Protein AF-A0A316UUE0-F1 (afdb_monomer)

pLDDT: mean 71.51, std 13.4, range [45.72, 93.31]

Mean predicted aligned error: 12.52 Å

Solvent-accessible surface area (backbone atoms only — not comparable to full-atom values): 6091 Å² total; per-residue (Å²): 124,62,70,66,60,53,54,53,49,50,52,51,52,52,52,53,53,53,50,51,53,51,51,48,58,62,48,47,61,58,38,48,75,75,52,42,78,61,52,59,54,54,56,53,51,52,51,50,50,49,53,49,47,48,63,37,55,50,65,89,68,80,92,60,54,76,69,57,46,59,56,47,60,73,72,51,64,85,59,38,78,85,68,77,78,75,76,62,68,69,61,55,56,54,46,61,75,63,62,82,121

Sequence (101 aa):
FNTDLRAKGTALTSMAAWIANFMIGQVTSIALENIGWRYYIVFAVCGFTNALFFFLVLPETAGRTLEESDAYFRETPWIVVGHTKKLKSTEREEQLARGIL

Secondary structure (DSSP, 8-state):
--HHHHHHHHHHHHHHHHHHHHHHHHHHHHHHHHHGGGHHHHHHHHHHHHHHHHHHH----TT--TTHHHHHHHHS-S--TT------HHHHHHHHHTT--

Organism: NCBI:txid1569628

Radius of gyration: 20.29 Å; Cα contacts (8 Å, |Δi|>4): 26; chains: 1; bounding box: 45×32×53 Å

Structure (mmCIF, N/CA/C/O backbone):
data_AF-A0A316UUE0-F1
#
_entry.id   AF-A0A316UUE0-F1
#
loop_
_atom_site.group_PDB
_atom_site.id
_atom_site.type_symbol
_atom_site.label_atom_id
_atom_site.label_alt_id
_atom_site.label_comp_id
_atom_site.label_asym_id
_atom_site.label_entity_id
_atom_site.label_seq_id
_atom_site.pdbx_PDB_ins_code
_atom_site.Cartn_x
_atom_site.Cartn_y
_a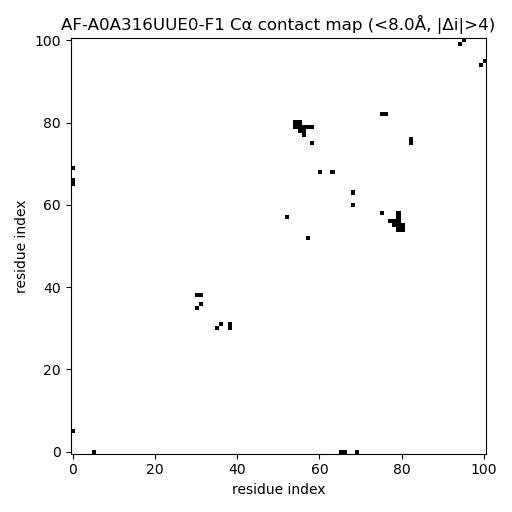tom_site.Cartn_z
_atom_site.occupancy
_atom_site.B_iso_or_equiv
_atom_site.auth_seq_id
_atom_site.auth_comp_id
_atom_site.auth_asym_id
_atom_site.auth_atom_id
_atom_site.pdbx_PDB_model_num
ATOM 1 N N . PHE A 1 1 ? 9.066 7.501 -20.707 1.00 49.25 1 PHE A N 1
ATOM 2 C CA . PHE A 1 1 ? 8.033 8.199 -19.904 1.00 49.25 1 PHE A CA 1
ATOM 3 C C . PHE A 1 1 ? 8.198 9.706 -20.001 1.00 49.25 1 PHE A C 1
ATOM 5 O O . PHE A 1 1 ? 9.288 10.200 -19.745 1.00 49.25 1 PHE A O 1
ATOM 12 N N . ASN A 1 2 ? 7.126 10.423 -20.340 1.00 51.78 2 ASN A N 1
ATOM 13 C CA . ASN A 1 2 ? 7.084 11.885 -20.311 1.00 51.78 2 ASN A CA 1
ATOM 14 C C . ASN A 1 2 ? 7.146 12.362 -18.843 1.00 51.78 2 ASN A C 1
ATOM 16 O O . ASN A 1 2 ? 6.453 11.792 -17.994 1.00 51.78 2 ASN A O 1
ATOM 20 N N . THR A 1 3 ? 7.995 13.341 -18.521 1.00 74.06 3 THR A N 1
ATOM 21 C CA . THR A 1 3 ? 8.273 13.793 -17.139 1.00 74.06 3 THR A CA 1
ATOM 22 C C . THR A 1 3 ? 6.995 14.177 -16.384 1.00 74.06 3 THR A C 1
ATOM 24 O O . THR A 1 3 ? 6.863 13.890 -15.193 1.00 74.06 3 THR A O 1
ATOM 27 N N . ASP A 1 4 ? 6.000 14.692 -17.103 1.00 70.88 4 ASP A N 1
ATOM 28 C CA . ASP A 1 4 ? 4.704 15.101 -16.562 1.00 70.88 4 ASP A CA 1
ATOM 29 C C . ASP A 1 4 ? 3.880 13.939 -15.995 1.00 70.88 4 ASP A C 1
ATOM 31 O O . ASP A 1 4 ? 3.228 14.082 -14.961 1.00 70.88 4 ASP A O 1
ATOM 35 N N . LEU A 1 5 ? 3.919 12.761 -16.631 1.00 76.69 5 LEU A N 1
ATOM 36 C CA . LEU A 1 5 ? 3.194 11.581 -16.143 1.00 76.69 5 LEU A CA 1
ATOM 37 C C . LEU A 1 5 ? 3.813 11.048 -14.851 1.00 76.69 5 LEU A C 1
ATOM 39 O O . LEU A 1 5 ? 3.095 10.621 -13.950 1.00 76.69 5 LEU A O 1
ATOM 43 N N . ARG A 1 6 ? 5.142 11.129 -14.734 1.00 77.12 6 ARG A N 1
ATOM 44 C CA . ARG A 1 6 ? 5.862 10.745 -13.515 1.00 77.12 6 ARG A CA 1
ATOM 45 C C . ARG A 1 6 ? 5.534 11.700 -12.373 1.00 77.12 6 ARG A C 1
ATOM 47 O O . ARG A 1 6 ? 5.223 11.240 -11.282 1.00 77.12 6 ARG A O 1
ATOM 54 N N . ALA A 1 7 ? 5.538 13.010 -12.631 1.00 82.62 7 ALA A N 1
ATOM 55 C CA . ALA A 1 7 ? 5.184 14.012 -11.628 1.00 82.62 7 ALA A CA 1
ATOM 56 C C . ALA A 1 7 ? 3.744 13.828 -11.116 1.00 82.62 7 ALA A C 1
ATOM 58 O O . ALA A 1 7 ? 3.518 13.789 -9.906 1.00 82.62 7 ALA A O 1
ATOM 59 N N . LYS A 1 8 ? 2.780 13.630 -12.027 1.00 83.06 8 LYS A N 1
ATOM 60 C CA . LYS A 1 8 ? 1.375 13.370 -11.670 1.00 83.06 8 LYS A CA 1
ATOM 61 C C . LYS A 1 8 ? 1.197 12.051 -10.912 1.00 83.06 8 LYS A C 1
ATOM 63 O O . LYS A 1 8 ? 0.471 12.019 -9.921 1.00 83.06 8 LYS A O 1
ATOM 68 N N . GLY A 1 9 ? 1.877 10.986 -11.339 1.00 84.31 9 GLY A N 1
ATOM 69 C CA . GLY A 1 9 ? 1.823 9.680 -10.677 1.00 84.31 9 GLY A CA 1
ATOM 70 C C . GLY A 1 9 ? 2.380 9.717 -9.253 1.00 84.31 9 GLY A C 1
ATOM 71 O O . GLY A 1 9 ? 1.742 9.217 -8.323 1.00 84.31 9 GLY A O 1
ATOM 72 N N . THR A 1 10 ? 3.524 10.377 -9.055 1.00 85.94 10 THR A N 1
ATOM 73 C CA . THR A 1 10 ? 4.121 10.542 -7.723 1.00 85.94 10 THR A CA 1
ATOM 74 C C . THR A 1 10 ? 3.227 11.386 -6.820 1.00 85.94 10 THR A C 1
ATOM 76 O O . THR A 1 10 ? 2.980 10.989 -5.685 1.00 85.94 10 THR A O 1
ATOM 79 N N . ALA A 1 11 ? 2.678 12.500 -7.320 1.00 88.19 11 ALA A N 1
ATOM 80 C CA . ALA A 1 11 ? 1.784 13.352 -6.537 1.00 88.19 11 ALA A CA 1
ATOM 81 C C . ALA A 1 11 ? 0.535 12.593 -6.055 1.00 88.19 11 ALA A C 1
ATOM 83 O O . ALA A 1 11 ? 0.202 12.652 -4.871 1.00 88.19 11 ALA A O 1
ATOM 84 N N . LEU A 1 12 ? -0.109 11.821 -6.938 1.00 88.50 12 LEU A N 1
ATOM 85 C CA . LEU A 1 12 ? -1.272 11.006 -6.578 1.00 88.50 12 LEU A CA 1
ATOM 86 C C . LEU A 1 12 ? -0.918 9.933 -5.540 1.00 88.50 12 LEU A C 1
ATOM 88 O O . LEU A 1 12 ? -1.653 9.745 -4.573 1.00 88.50 12 LEU A O 1
ATOM 92 N N . THR A 1 13 ? 0.229 9.273 -5.713 1.00 88.06 13 THR A N 1
ATOM 93 C CA . THR A 1 13 ? 0.728 8.263 -4.768 1.00 88.06 13 THR A CA 1
ATOM 94 C C . THR A 1 13 ? 0.951 8.868 -3.385 1.00 88.06 13 THR A C 1
ATOM 96 O O . THR A 1 13 ? 0.489 8.323 -2.384 1.00 88.06 13 THR A O 1
ATOM 99 N N . SER A 1 14 ? 1.614 10.025 -3.320 1.00 90.31 14 SER A N 1
ATOM 100 C CA . SER A 1 14 ? 1.851 10.726 -2.060 1.00 90.31 14 SER A CA 1
ATOM 101 C C . SER A 1 14 ? 0.542 11.146 -1.394 1.00 90.31 14 SER A C 1
ATOM 103 O O . SER A 1 14 ? 0.374 10.914 -0.200 1.00 90.31 14 SER A O 1
ATOM 105 N N . MET A 1 15 ? -0.409 11.708 -2.145 1.00 93.31 15 MET A N 1
ATOM 106 C CA . MET A 1 15 ? -1.719 12.086 -1.605 1.00 93.31 15 MET A CA 1
ATOM 107 C C . MET A 1 15 ? -2.474 10.878 -1.043 1.00 93.31 15 MET A C 1
ATOM 109 O O . MET A 1 15 ? -2.984 10.944 0.074 1.00 93.31 15 MET A O 1
ATOM 113 N N . ALA A 1 16 ? -2.508 9.764 -1.779 1.00 89.31 16 ALA A N 1
ATOM 114 C CA . ALA A 1 16 ? -3.155 8.535 -1.330 1.00 89.31 16 ALA A CA 1
ATOM 115 C C . ALA A 1 16 ? -2.522 7.994 -0.039 1.00 89.31 16 ALA A C 1
ATOM 117 O O . ALA A 1 16 ? -3.245 7.611 0.880 1.00 89.31 16 ALA A O 1
ATOM 118 N N . ALA A 1 17 ? -1.189 8.032 0.071 1.00 88.75 17 ALA A N 1
ATOM 119 C CA . ALA A 1 17 ? -0.480 7.616 1.280 1.00 88.75 17 ALA A CA 1
ATOM 120 C C . ALA A 1 17 ? -0.846 8.486 2.497 1.00 88.75 17 ALA A C 1
ATOM 122 O O . ALA A 1 17 ? -1.121 7.962 3.577 1.00 88.75 17 ALA A O 1
ATOM 123 N N . TRP A 1 18 ? -0.913 9.810 2.326 1.00 90.88 18 TRP A N 1
ATOM 124 C CA . TRP A 1 18 ? -1.310 10.726 3.400 1.00 90.88 18 TRP A CA 1
ATOM 125 C C . TRP A 1 18 ? -2.771 10.548 3.822 1.00 90.88 18 TRP A C 1
ATOM 127 O O . TRP A 1 18 ? -3.063 10.540 5.017 1.00 90.88 18 TRP A O 1
ATOM 137 N N . ILE A 1 19 ? -3.679 10.349 2.863 1.00 91.88 19 ILE A N 1
ATOM 138 C CA . ILE A 1 19 ? -5.098 10.088 3.142 1.00 91.88 19 ILE A CA 1
ATOM 139 C C . ILE A 1 19 ? -5.265 8.766 3.893 1.00 91.88 19 ILE A C 1
ATOM 141 O O . ILE A 1 19 ? -6.004 8.719 4.875 1.00 91.88 19 ILE A O 1
ATOM 145 N N . ALA A 1 20 ? -4.560 7.710 3.479 1.00 87.38 20 ALA A N 1
ATOM 146 C CA . ALA A 1 20 ? -4.595 6.422 4.163 1.00 87.38 20 ALA A CA 1
ATOM 147 C C . ALA A 1 20 ? -4.117 6.551 5.617 1.00 87.38 20 ALA A C 1
ATOM 149 O O . ALA A 1 20 ? -4.797 6.086 6.529 1.00 87.38 20 ALA A O 1
ATOM 150 N N . ASN A 1 21 ? -3.008 7.261 5.853 1.00 89.06 21 ASN A N 1
ATOM 151 C CA . ASN A 1 21 ? -2.504 7.512 7.204 1.00 89.06 21 ASN A CA 1
ATOM 152 C C . ASN A 1 21 ? -3.495 8.321 8.057 1.00 89.06 21 ASN A C 1
ATOM 154 O O . ASN A 1 21 ? -3.718 7.987 9.220 1.00 89.06 21 ASN A O 1
ATOM 158 N N . PHE A 1 22 ? -4.130 9.350 7.487 1.00 91.25 22 PHE A N 1
ATOM 159 C CA . PHE A 1 22 ? -5.156 10.128 8.185 1.00 91.25 22 PHE A CA 1
ATOM 160 C C . PHE A 1 22 ? -6.376 9.272 8.546 1.00 91.25 22 PHE A C 1
ATOM 162 O O . PHE A 1 22 ? -6.844 9.301 9.685 1.00 91.25 22 PHE A O 1
ATOM 169 N N . MET A 1 23 ? -6.859 8.471 7.595 1.00 88.00 23 MET A N 1
ATOM 170 C CA . MET A 1 23 ? -7.992 7.572 7.795 1.00 88.00 23 MET A CA 1
ATOM 171 C C . MET A 1 23 ? -7.695 6.542 8.886 1.00 88.00 23 MET A C 1
ATOM 173 O O . MET A 1 23 ? -8.517 6.350 9.776 1.00 88.00 23 MET A O 1
ATOM 177 N N . ILE A 1 24 ? -6.502 5.940 8.877 1.00 86.50 24 ILE A N 1
ATOM 178 C CA . ILE A 1 24 ? -6.065 5.022 9.934 1.00 86.50 24 ILE A CA 1
ATOM 179 C C . ILE A 1 24 ? -6.020 5.747 11.280 1.00 86.50 24 ILE A C 1
ATOM 181 O O . ILE A 1 24 ? -6.503 5.196 12.263 1.00 86.50 24 ILE A O 1
ATOM 185 N N . GLY A 1 25 ? -5.508 6.978 11.345 1.00 85.94 25 GLY A N 1
ATOM 186 C CA . GLY A 1 25 ? -5.491 7.768 12.579 1.00 85.94 25 GLY A CA 1
ATOM 187 C C . GLY A 1 25 ? -6.887 7.990 13.172 1.00 85.94 25 GLY A C 1
ATOM 188 O O . GLY A 1 25 ? -7.091 7.765 14.363 1.00 85.94 25 GLY A O 1
ATOM 189 N N . GLN A 1 26 ? -7.864 8.356 12.337 1.00 86.25 26 GLN A N 1
ATOM 190 C CA . GLN A 1 26 ? -9.254 8.558 12.768 1.00 86.25 26 GLN A CA 1
ATOM 191 C C . GLN A 1 26 ? -9.937 7.244 13.176 1.00 86.25 26 GLN A C 1
ATOM 193 O O . GLN A 1 26 ? -10.587 7.166 14.218 1.00 86.25 26 GLN A O 1
ATOM 198 N N . VAL A 1 27 ? -9.763 6.187 12.378 1.00 84.06 27 VAL A N 1
ATOM 199 C CA . VAL A 1 27 ? -10.402 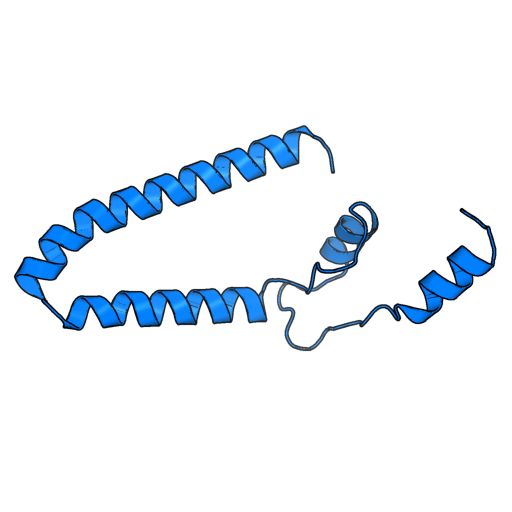4.885 12.612 1.00 84.06 27 VAL A CA 1
ATOM 200 C C . VAL A 1 27 ? -9.798 4.173 13.821 1.00 84.06 27 VAL A C 1
ATOM 202 O O . VAL A 1 27 ? -10.531 3.538 14.573 1.00 84.06 27 VAL A O 1
ATOM 205 N N . THR A 1 28 ? -8.490 4.305 14.060 1.00 84.19 28 THR A N 1
ATOM 206 C CA . THR A 1 28 ? -7.794 3.607 15.154 1.00 84.19 28 THR A CA 1
ATOM 207 C C . THR A 1 28 ? -8.352 3.988 16.523 1.00 84.19 28 THR A C 1
ATOM 209 O O . THR A 1 28 ? -8.536 3.101 17.352 1.00 84.19 28 THR A O 1
ATOM 212 N N . SER A 1 29 ? -8.685 5.264 16.757 1.00 79.38 29 SER A N 1
ATOM 213 C CA . SER A 1 29 ? -9.254 5.695 18.044 1.00 79.38 29 SER A CA 1
ATOM 214 C C . SER A 1 29 ? -10.602 5.020 18.327 1.00 79.38 29 SER A C 1
ATOM 216 O O . SER A 1 29 ? -10.808 4.481 19.409 1.00 79.38 29 SER A O 1
ATOM 218 N N . ILE A 1 30 ? -11.494 4.982 17.331 1.00 81.06 30 ILE A N 1
ATOM 219 C CA . ILE A 1 30 ? -12.835 4.383 17.451 1.00 81.06 30 ILE A CA 1
ATOM 220 C C . ILE A 1 30 ? -12.747 2.849 17.517 1.00 81.06 30 ILE A C 1
ATOM 222 O O . ILE A 1 30 ? -13.499 2.193 18.241 1.00 81.06 30 ILE A O 1
ATOM 226 N N . ALA A 1 31 ? -11.830 2.258 16.750 1.00 78.12 31 ALA A N 1
ATOM 227 C CA . ALA A 1 31 ? -11.656 0.815 16.673 1.00 78.12 31 ALA A CA 1
ATOM 228 C C . ALA A 1 31 ? -11.034 0.234 17.949 1.00 78.12 31 ALA A C 1
ATOM 230 O O . ALA A 1 31 ? -11.441 -0.844 18.384 1.00 78.12 31 ALA A O 1
ATOM 231 N N . LEU A 1 32 ? -10.089 0.935 18.580 1.00 79.25 32 LEU A N 1
ATOM 232 C CA . LEU A 1 32 ? -9.511 0.492 19.849 1.00 79.25 32 LEU A CA 1
ATOM 233 C C . LEU A 1 32 ? -10.530 0.530 20.990 1.00 79.25 32 LEU A C 1
ATOM 235 O O . LEU A 1 32 ? -10.539 -0.391 21.802 1.00 79.25 32 LEU A O 1
ATOM 239 N N . GLU A 1 33 ? -11.413 1.530 21.011 1.00 80.00 33 GLU A N 1
ATOM 240 C CA . GLU A 1 33 ? -12.454 1.662 22.035 1.00 80.00 33 GLU A CA 1
ATOM 241 C C . GLU A 1 33 ? -13.537 0.573 21.921 1.00 80.00 33 GLU A C 1
ATOM 243 O O . GLU A 1 33 ? -13.979 0.031 22.930 1.00 80.00 33 GLU A O 1
ATOM 248 N N . ASN A 1 34 ? -13.922 0.187 20.698 1.00 78.06 34 ASN A N 1
ATOM 249 C CA . ASN A 1 34 ? -14.992 -0.796 20.478 1.00 78.06 34 ASN A CA 1
ATOM 250 C C . ASN A 1 34 ? -14.511 -2.254 20.385 1.00 78.06 34 ASN A C 1
ATOM 252 O O . ASN A 1 34 ? -15.213 -3.176 20.796 1.00 78.06 34 ASN A O 1
ATOM 256 N N . ILE A 1 35 ? -13.353 -2.492 19.763 1.00 76.19 35 ILE A N 1
ATOM 257 C CA . ILE A 1 35 ? -12.947 -3.817 19.261 1.00 76.19 35 ILE A CA 1
ATOM 258 C C . ILE A 1 35 ? -11.620 -4.295 19.885 1.00 76.19 35 ILE A C 1
ATOM 260 O O . ILE A 1 35 ? -11.334 -5.501 19.883 1.00 76.19 35 ILE A O 1
ATOM 264 N N . GLY A 1 36 ? -10.821 -3.387 20.456 1.00 78.50 36 GLY A N 1
ATOM 265 C CA . GLY A 1 36 ? -9.563 -3.705 21.132 1.00 78.50 36 GLY A CA 1
ATOM 266 C C . GLY A 1 36 ? -8.588 -4.484 20.240 1.00 78.50 36 GLY A C 1
ATOM 267 O O . GLY A 1 36 ? -8.268 -4.070 19.125 1.00 78.50 36 GLY A O 1
ATOM 268 N N . TRP A 1 37 ? -8.126 -5.650 20.712 1.00 75.62 37 TRP A N 1
ATOM 269 C CA . TRP A 1 37 ? -7.100 -6.460 20.034 1.00 75.62 37 TRP A CA 1
ATOM 270 C C . TRP A 1 37 ? -7.521 -6.995 18.655 1.00 75.62 37 TRP A C 1
ATOM 272 O O . TRP A 1 37 ? -6.675 -7.297 17.817 1.00 75.62 37 TRP A O 1
ATOM 282 N N . ARG A 1 38 ? -8.821 -7.108 18.371 1.00 74.81 38 ARG A N 1
ATOM 283 C CA . ARG A 1 38 ? -9.294 -7.641 17.083 1.00 74.81 38 ARG A CA 1
ATOM 284 C C . ARG A 1 38 ? -9.046 -6.675 15.917 1.00 74.81 38 ARG A C 1
ATOM 286 O O . ARG A 1 38 ? -9.036 -7.113 14.770 1.00 74.81 38 ARG A O 1
ATOM 293 N N . TYR A 1 39 ? -8.776 -5.395 16.185 1.00 78.50 39 TYR A N 1
ATOM 294 C CA . TYR A 1 39 ? -8.405 -4.419 15.156 1.00 78.50 39 TYR A CA 1
ATOM 295 C C . TYR A 1 39 ? -7.098 -4.798 14.434 1.00 78.50 39 TYR A C 1
ATOM 297 O O . TYR A 1 39 ? -6.958 -4.559 13.235 1.00 78.50 39 TYR A O 1
ATOM 305 N N . TYR A 1 40 ? -6.186 -5.509 15.107 1.00 77.06 40 TYR A N 1
ATOM 306 C CA . TYR A 1 40 ? -4.949 -6.005 14.493 1.00 77.06 40 TYR A CA 1
ATOM 307 C C . TYR A 1 40 ? -5.193 -6.997 13.342 1.00 77.06 40 TYR A C 1
ATOM 309 O O . TYR A 1 40 ? -4.388 -7.072 12.414 1.00 77.06 40 TYR A O 1
ATOM 317 N N . ILE A 1 41 ? -6.324 -7.712 13.341 1.00 82.19 41 ILE A N 1
ATOM 318 C CA . ILE A 1 41 ? -6.683 -8.646 12.262 1.00 82.19 41 ILE A CA 1
ATOM 319 C C . ILE A 1 41 ? -6.977 -7.886 10.961 1.00 82.19 41 ILE A C 1
ATOM 321 O O . ILE A 1 41 ? -6.634 -8.365 9.883 1.00 82.19 41 ILE A O 1
ATOM 325 N N . VAL A 1 42 ? -7.541 -6.677 11.044 1.00 81.62 42 VAL A N 1
ATOM 326 C CA . VAL A 1 42 ? -7.809 -5.839 9.864 1.00 81.62 42 VAL A CA 1
ATOM 327 C C . VAL A 1 42 ? -6.502 -5.464 9.166 1.00 81.62 42 VAL A C 1
ATOM 329 O O . VAL A 1 42 ? -6.410 -5.573 7.946 1.00 81.62 42 VAL A O 1
ATOM 332 N N . PHE A 1 43 ? -5.453 -5.128 9.924 1.00 81.12 43 PHE A N 1
ATOM 333 C CA . PHE A 1 43 ? -4.127 -4.881 9.349 1.00 81.12 43 PHE A CA 1
ATOM 334 C C . PHE A 1 43 ? -3.534 -6.123 8.682 1.00 81.12 43 PHE A C 1
ATOM 336 O O . PHE A 1 43 ? -2.957 -6.010 7.601 1.00 81.12 43 PHE A O 1
ATOM 343 N N . ALA A 1 44 ? -3.712 -7.305 9.279 1.00 83.50 44 ALA A N 1
ATOM 344 C CA . ALA A 1 44 ? -3.251 -8.557 8.686 1.00 83.50 44 ALA A CA 1
ATOM 345 C C . ALA A 1 44 ? -3.964 -8.859 7.353 1.00 8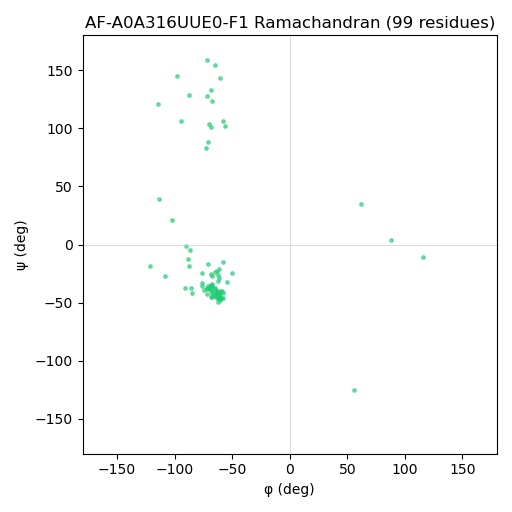3.50 44 ALA A C 1
ATOM 347 O O . ALA A 1 44 ? -3.309 -9.201 6.368 1.00 83.50 44 ALA A O 1
ATOM 348 N N . VAL A 1 45 ? -5.287 -8.670 7.289 1.00 86.44 45 VAL A N 1
ATOM 349 C CA . VAL A 1 45 ? -6.079 -8.878 6.062 1.00 86.44 45 VAL A CA 1
ATOM 350 C C . VAL A 1 45 ? -5.736 -7.844 4.990 1.00 86.44 45 VAL A C 1
ATOM 352 O O . VAL A 1 45 ? -5.569 -8.209 3.825 1.00 86.44 45 VAL A O 1
ATOM 355 N N . CYS A 1 46 ? -5.574 -6.571 5.358 1.00 85.88 46 CYS A N 1
ATOM 356 C CA . CYS A 1 46 ? -5.137 -5.528 4.429 1.00 85.88 46 CYS A CA 1
ATOM 357 C C . CYS A 1 46 ? -3.741 -5.826 3.867 1.00 85.88 46 CYS A C 1
ATOM 359 O O . CYS A 1 46 ? -3.539 -5.732 2.658 1.00 85.88 46 CYS A O 1
ATOM 361 N N . GLY A 1 47 ? -2.796 -6.247 4.714 1.00 85.12 47 GLY A N 1
ATOM 362 C CA . GLY A 1 47 ? -1.453 -6.643 4.288 1.00 85.12 47 GLY A CA 1
ATOM 363 C C . GLY A 1 47 ? -1.470 -7.831 3.325 1.00 85.12 47 GLY A C 1
ATOM 364 O O . GLY A 1 47 ? -0.817 -7.785 2.283 1.00 85.12 47 GLY A O 1
ATOM 365 N N . PHE A 1 48 ? -2.269 -8.860 3.623 1.00 87.56 48 PHE A N 1
ATOM 366 C CA . PHE A 1 48 ? -2.426 -10.026 2.752 1.00 87.56 48 PHE A CA 1
ATOM 367 C C . PHE A 1 48 ? -3.088 -9.675 1.414 1.00 87.56 48 PHE A C 1
ATOM 369 O O . PHE A 1 48 ? -2.612 -10.093 0.363 1.00 87.56 48 PHE A O 1
ATOM 376 N N . THR A 1 49 ? -4.147 -8.862 1.435 1.00 86.19 49 THR A N 1
ATOM 377 C CA . THR A 1 49 ? -4.838 -8.404 0.218 1.00 86.19 49 THR A CA 1
ATOM 378 C C . THR A 1 49 ? -3.908 -7.571 -0.656 1.00 86.19 49 THR A C 1
ATOM 380 O O . THR A 1 49 ? -3.873 -7.757 -1.869 1.00 86.19 49 THR A O 1
ATOM 383 N N . ASN A 1 50 ? -3.103 -6.698 -0.043 1.00 83.50 50 ASN A N 1
ATOM 384 C CA . ASN A 1 50 ? -2.089 -5.930 -0.749 1.00 83.50 50 ASN A CA 1
ATOM 385 C C . ASN A 1 50 ? -1.038 -6.860 -1.376 1.00 83.50 50 ASN A C 1
ATOM 387 O O . ASN A 1 50 ? -0.788 -6.768 -2.572 1.00 83.50 50 ASN A O 1
ATOM 391 N N . ALA A 1 51 ? -0.483 -7.810 -0.619 1.00 82.31 51 ALA A N 1
ATOM 392 C CA . ALA A 1 51 ? 0.473 -8.787 -1.145 1.00 82.31 51 ALA A CA 1
ATOM 393 C C . ALA A 1 51 ? -0.104 -9.607 -2.315 1.00 82.31 51 ALA A C 1
ATOM 395 O O . ALA A 1 51 ? 0.570 -9.796 -3.327 1.00 82.31 51 ALA A O 1
ATOM 396 N N . LEU A 1 52 ? -1.366 -10.033 -2.211 1.00 82.69 52 LEU A N 1
ATOM 397 C CA . LEU A 1 52 ? -2.071 -10.729 -3.284 1.00 82.69 52 LEU A CA 1
ATOM 398 C C . LEU A 1 52 ? -2.244 -9.831 -4.515 1.00 82.69 52 LEU A C 1
ATOM 400 O O . LEU A 1 52 ? -1.979 -10.268 -5.629 1.00 82.69 52 LEU A O 1
ATOM 404 N N . PHE A 1 53 ? -2.630 -8.568 -4.334 1.00 80.81 53 PHE A N 1
ATOM 405 C CA . PHE A 1 53 ? -2.745 -7.606 -5.430 1.00 80.81 53 PHE A CA 1
ATOM 406 C C . PHE A 1 53 ? -1.404 -7.393 -6.143 1.00 80.81 53 PHE A C 1
ATOM 408 O O . PHE A 1 53 ? -1.343 -7.473 -7.368 1.00 80.81 53 PHE A O 1
ATOM 415 N N . PHE A 1 54 ? -0.320 -7.201 -5.386 1.00 77.50 54 PHE A N 1
ATOM 416 C CA . PHE A 1 54 ? 1.031 -7.090 -5.939 1.00 77.50 54 PHE A CA 1
ATOM 417 C C . PHE A 1 54 ? 1.433 -8.347 -6.722 1.00 77.50 54 PHE A C 1
ATOM 419 O O . PHE A 1 54 ? 2.014 -8.225 -7.795 1.00 77.50 54 PHE A O 1
ATOM 426 N N . PHE A 1 55 ? 1.082 -9.540 -6.235 1.00 71.06 55 PHE A N 1
ATOM 427 C CA . PHE A 1 55 ? 1.372 -10.802 -6.919 1.00 71.06 55 PHE A CA 1
ATOM 428 C C . PHE A 1 55 ? 0.544 -11.011 -8.200 1.00 71.06 55 PHE A C 1
ATOM 430 O O . PHE A 1 55 ? 1.048 -11.558 -9.178 1.00 71.06 55 PHE A O 1
ATOM 437 N N . LEU A 1 56 ? -0.726 -10.595 -8.210 1.00 70.19 56 LEU A N 1
ATOM 438 C CA . LEU A 1 56 ? -1.641 -10.831 -9.333 1.00 70.19 56 LEU A CA 1
ATOM 439 C C . LEU A 1 56 ? -1.545 -9.773 -10.438 1.00 70.19 56 LEU A C 1
ATOM 441 O O . LEU A 1 56 ? -1.713 -10.108 -11.612 1.00 70.19 56 LEU A O 1
ATOM 445 N N . VAL A 1 57 ? -1.345 -8.508 -10.061 1.00 67.62 57 VAL A N 1
ATOM 446 C CA . VAL A 1 57 ? -1.536 -7.343 -10.943 1.00 67.62 57 VAL A CA 1
ATOM 447 C C . VAL A 1 57 ? -0.219 -6.701 -11.344 1.00 67.62 57 VAL A C 1
ATOM 449 O O . VAL A 1 57 ? -0.145 -6.093 -12.410 1.00 67.62 57 VAL A O 1
ATOM 452 N N . LEU A 1 58 ? 0.829 -6.823 -10.525 1.00 64.12 58 LEU A N 1
ATOM 453 C CA . LEU A 1 58 ? 2.089 -6.148 -10.798 1.00 64.12 58 LEU A CA 1
ATOM 454 C C . LEU A 1 58 ? 3.044 -7.086 -11.546 1.00 64.12 58 LEU A C 1
ATOM 456 O O . LEU A 1 58 ? 3.580 -8.020 -10.945 1.00 64.12 58 LEU A O 1
ATOM 460 N N . PRO A 1 59 ? 3.271 -6.875 -12.858 1.00 60.09 59 PRO A N 1
ATOM 461 C CA . PRO A 1 59 ? 4.293 -7.624 -13.560 1.00 60.09 59 PRO A CA 1
ATOM 462 C C . PRO A 1 59 ? 5.650 -7.357 -12.931 1.00 60.09 59 PRO A C 1
ATOM 464 O O . PRO A 1 59 ? 5.934 -6.234 -12.527 1.00 60.09 59 PRO A O 1
ATOM 467 N N . GLU A 1 60 ? 6.502 -8.376 -12.873 1.00 61.97 60 GLU A N 1
ATOM 468 C CA . GLU A 1 60 ? 7.867 -8.252 -12.369 1.00 61.97 60 GLU A CA 1
ATOM 469 C C . GLU A 1 60 ? 8.612 -7.155 -13.162 1.00 61.97 60 GLU A C 1
ATOM 471 O O . GLU A 1 60 ? 8.993 -7.338 -14.320 1.00 61.97 60 GLU A O 1
ATOM 476 N N . THR A 1 61 ? 8.740 -5.964 -12.562 1.00 60.38 61 THR A N 1
ATOM 477 C CA . THR A 1 61 ? 9.381 -4.778 -13.161 1.00 60.38 61 THR A CA 1
ATOM 478 C C . THR A 1 61 ? 10.881 -4.712 -12.868 1.00 60.38 61 THR A C 1
ATOM 480 O O . THR A 1 61 ? 11.558 -3.780 -13.299 1.00 60.38 61 THR A O 1
ATOM 483 N N . ALA A 1 62 ? 11.420 -5.673 -12.112 1.00 51.09 62 ALA A N 1
ATOM 484 C CA . ALA A 1 62 ? 12.826 -5.706 -11.735 1.00 51.09 62 ALA A CA 1
ATOM 485 C C . ALA A 1 62 ? 13.713 -6.066 -12.944 1.00 51.09 62 ALA A C 1
ATOM 487 O O . ALA A 1 62 ? 13.489 -7.068 -13.618 1.00 51.09 62 ALA A O 1
ATOM 488 N N . GLY A 1 63 ? 14.732 -5.244 -13.219 1.00 53.66 63 GLY A N 1
ATOM 489 C CA . GLY A 1 63 ? 15.757 -5.521 -14.239 1.00 53.66 63 GLY A CA 1
ATOM 490 C C . GLY A 1 63 ? 15.450 -5.055 -15.672 1.00 53.66 63 GLY A C 1
ATOM 491 O O . GLY A 1 63 ? 16.259 -5.302 -16.570 1.00 53.66 63 GLY A O 1
ATOM 492 N N . ARG A 1 64 ? 14.332 -4.358 -15.913 1.00 58.62 64 ARG A N 1
ATOM 493 C CA . ARG A 1 64 ? 14.006 -3.774 -17.230 1.00 58.62 64 ARG A CA 1
ATOM 494 C C . ARG A 1 64 ? 14.379 -2.300 -17.307 1.00 58.62 64 ARG A C 1
ATOM 496 O O . ARG A 1 64 ? 14.269 -1.578 -16.317 1.00 58.62 64 ARG A O 1
ATOM 503 N N . THR A 1 65 ? 14.820 -1.840 -18.478 1.00 58.62 65 THR A N 1
ATOM 504 C CA . THR A 1 65 ? 15.048 -0.404 -18.687 1.00 58.62 65 THR A CA 1
ATOM 505 C C . THR A 1 65 ? 13.709 0.331 -18.764 1.00 58.62 65 THR A C 1
ATOM 507 O O . THR A 1 65 ? 12.651 -0.251 -19.029 1.00 58.62 65 THR A O 1
ATOM 510 N N . LEU A 1 66 ? 13.740 1.643 -18.518 1.00 58.78 66 LEU A N 1
ATOM 511 C CA . LEU A 1 66 ? 12.543 2.493 -18.531 1.00 58.78 66 LEU A CA 1
ATOM 512 C C . LEU A 1 66 ? 11.844 2.530 -19.904 1.00 58.78 66 LEU A C 1
ATOM 514 O O . LEU A 1 66 ? 10.664 2.868 -19.965 1.00 58.78 66 LEU A O 1
ATOM 518 N N . GLU A 1 67 ? 12.559 2.192 -20.980 1.00 59.69 67 GLU A N 1
ATOM 519 C CA . GLU A 1 67 ? 12.061 2.154 -22.361 1.00 59.69 67 GLU A CA 1
ATOM 520 C C . GLU A 1 67 ? 11.372 0.820 -22.687 1.00 59.69 67 GLU A C 1
ATOM 522 O O . GLU A 1 67 ? 10.274 0.811 -23.237 1.00 59.69 67 GLU A O 1
ATOM 527 N N . GLU A 1 68 ? 11.945 -0.304 -22.243 1.00 58.59 68 GLU A N 1
ATOM 528 C CA . GLU A 1 68 ? 11.348 -1.644 -22.372 1.00 58.59 68 GLU A CA 1
ATOM 529 C C . GLU A 1 68 ? 10.091 -1.805 -21.502 1.00 58.59 68 GLU A C 1
ATOM 531 O O . GLU A 1 68 ? 9.212 -2.608 -21.809 1.00 58.59 68 GLU A O 1
ATOM 536 N N . SER A 1 69 ? 9.985 -1.030 -20.418 1.00 61.12 69 SER A N 1
ATOM 537 C CA . SER A 1 69 ? 8.862 -1.102 -19.478 1.00 61.12 69 SER A CA 1
ATOM 538 C C . SER A 1 69 ? 7.534 -0.634 -20.087 1.00 61.12 69 SER A C 1
ATOM 540 O O . SER A 1 69 ? 6.503 -1.221 -19.772 1.00 61.12 69 SER A O 1
ATOM 542 N N . ASP A 1 70 ? 7.536 0.378 -20.967 1.00 63.62 70 ASP A N 1
ATOM 543 C CA . ASP A 1 70 ? 6.306 0.876 -21.619 1.00 63.62 70 ASP A CA 1
ATOM 544 C C . ASP A 1 70 ? 5.786 -0.116 -22.669 1.00 63.62 70 ASP A C 1
ATOM 546 O O . ASP A 1 70 ? 4.594 -0.423 -22.708 1.00 63.62 70 ASP A O 1
ATOM 550 N N . ALA A 1 71 ? 6.698 -0.687 -23.467 1.00 63.12 71 ALA A N 1
ATOM 551 C CA . ALA A 1 71 ? 6.376 -1.741 -24.427 1.00 63.12 71 ALA A CA 1
ATOM 552 C C . ALA A 1 71 ? 5.855 -2.998 -23.713 1.00 63.12 71 ALA A C 1
ATOM 554 O O . ALA A 1 71 ? 4.821 -3.548 -24.087 1.00 63.12 71 ALA A O 1
ATOM 555 N N . TYR A 1 72 ? 6.507 -3.390 -22.616 1.00 63.84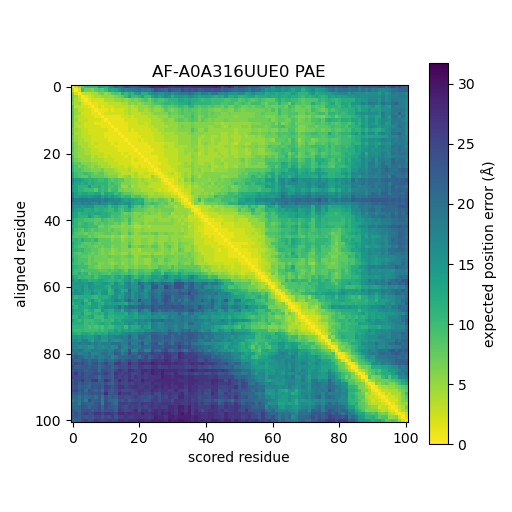 72 TYR A N 1
ATOM 556 C CA . TYR A 1 72 ? 6.082 -4.532 -21.816 1.00 63.84 72 TYR A CA 1
ATOM 557 C C . TYR A 1 72 ? 4.700 -4.317 -21.187 1.00 63.84 72 TYR A C 1
ATOM 559 O O . TYR A 1 72 ? 3.867 -5.218 -21.215 1.00 63.84 72 TYR A O 1
ATOM 567 N N . PHE A 1 73 ? 4.405 -3.122 -20.667 1.00 64.62 73 PHE A N 1
ATOM 568 C CA . PHE A 1 73 ? 3.096 -2.827 -20.073 1.00 64.62 73 PHE A CA 1
ATOM 569 C C . PHE A 1 73 ? 1.957 -2.818 -21.109 1.00 64.62 73 PHE A C 1
ATOM 571 O O . PHE A 1 73 ? 0.819 -3.117 -20.759 1.00 64.62 73 PHE A O 1
ATOM 578 N N . ARG A 1 74 ? 2.248 -2.517 -22.384 1.00 64.62 74 ARG A N 1
ATOM 579 C CA . ARG A 1 74 ? 1.278 -2.615 -23.494 1.00 64.62 74 ARG A CA 1
ATOM 580 C C . ARG A 1 74 ? 1.032 -4.048 -23.961 1.00 64.62 74 ARG A C 1
ATOM 582 O O . ARG A 1 74 ? -0.071 -4.349 -24.403 1.00 64.62 74 ARG A O 1
ATOM 589 N N . GLU A 1 75 ? 2.044 -4.910 -23.894 1.00 64.44 75 GLU A N 1
ATOM 590 C CA . GLU A 1 75 ? 1.953 -6.309 -24.334 1.00 64.44 75 GLU A CA 1
ATOM 591 C C . GLU A 1 75 ? 1.449 -7.264 -23.239 1.00 64.44 75 GLU A C 1
ATOM 593 O O . GLU A 1 75 ? 1.001 -8.370 -23.546 1.00 64.44 75 GLU A O 1
ATOM 598 N N . THR A 1 76 ? 1.508 -6.864 -21.964 1.00 60.72 76 THR A N 1
ATOM 599 C CA . THR A 1 76 ? 1.120 -7.734 -20.845 1.00 60.72 76 THR A CA 1
ATOM 600 C C . THR A 1 76 ? -0.384 -7.627 -20.554 1.00 60.72 76 THR A C 1
ATOM 602 O O . THR A 1 76 ? -0.890 -6.520 -20.365 1.00 60.72 76 THR A O 1
ATOM 605 N N . PRO A 1 77 ? -1.127 -8.749 -20.474 1.00 61.97 77 PRO A N 1
ATOM 606 C CA . PRO A 1 77 ? -2.521 -8.731 -20.040 1.00 61.97 77 PRO A CA 1
ATOM 607 C C . PRO A 1 77 ? -2.654 -8.286 -18.574 1.00 61.97 77 PRO A C 1
ATOM 609 O O . PRO A 1 77 ? -1.752 -8.465 -17.761 1.00 61.97 77 PRO A O 1
ATOM 612 N N . TRP A 1 78 ? -3.823 -7.741 -18.231 1.00 57.31 78 TRP A N 1
ATOM 613 C CA . TRP A 1 78 ? -4.171 -7.183 -16.913 1.00 57.31 78 TRP A CA 1
ATOM 614 C C . TRP A 1 78 ? -4.053 -8.154 -15.716 1.00 57.31 78 TRP A C 1
ATOM 616 O O . TRP A 1 78 ? -4.044 -7.705 -14.572 1.00 57.31 78 TRP A O 1
ATOM 626 N N . ILE A 1 79 ? -3.957 -9.466 -15.967 1.00 58.44 79 ILE A N 1
ATOM 627 C CA . ILE A 1 79 ? -3.665 -10.510 -14.975 1.00 58.44 79 ILE A CA 1
ATOM 628 C C . ILE A 1 79 ? -2.313 -11.135 -15.321 1.00 58.44 79 ILE A C 1
ATOM 630 O O . ILE A 1 79 ? -2.134 -11.701 -16.399 1.00 58.44 79 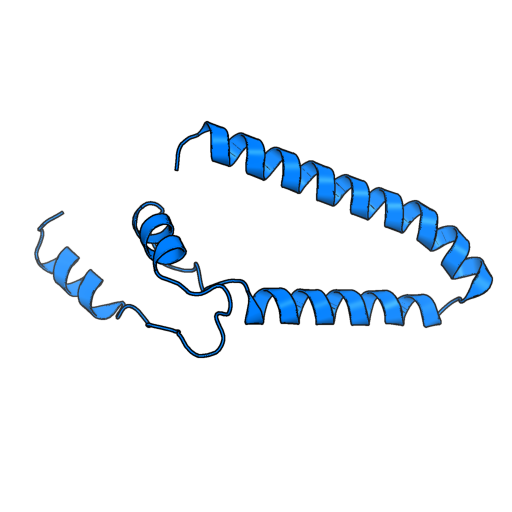ILE A O 1
ATOM 634 N N . VAL A 1 80 ? -1.372 -11.055 -14.381 1.00 61.84 80 VAL A N 1
ATOM 635 C CA . VAL A 1 80 ? 0.029 -11.469 -14.561 1.00 61.84 80 VAL A CA 1
ATOM 636 C C . VAL A 1 80 ? 0.237 -12.955 -14.219 1.00 61.84 80 VAL A C 1
ATOM 638 O O . VAL A 1 80 ? 1.257 -13.549 -14.576 1.00 61.84 80 VAL A O 1
ATOM 641 N N . VAL A 1 81 ? -0.740 -13.607 -13.576 1.00 52.97 81 VAL A N 1
ATOM 642 C CA . VAL A 1 81 ? -0.671 -15.041 -13.248 1.00 52.97 81 VAL A CA 1
ATOM 643 C C . VAL A 1 81 ? -0.741 -15.878 -14.524 1.00 52.97 81 VAL A C 1
ATOM 645 O O . VAL A 1 81 ? -1.810 -16.098 -15.083 1.00 52.97 81 VAL A O 1
ATOM 648 N N . GLY A 1 82 ? 0.423 -16.352 -14.972 1.00 52.00 82 GLY A N 1
ATOM 649 C CA . GLY A 1 82 ? 0.568 -17.314 -16.070 1.00 52.00 82 GLY A CA 1
ATOM 650 C C . GLY A 1 82 ? 1.290 -16.796 -17.319 1.00 52.00 82 GLY A C 1
ATOM 651 O O . GLY A 1 82 ? 1.675 -17.606 -18.156 1.00 52.00 82 GLY A O 1
ATOM 652 N N . HIS A 1 83 ? 1.550 -15.489 -17.435 1.00 52.09 83 HIS A N 1
ATOM 653 C CA . HIS A 1 83 ? 2.211 -14.886 -18.606 1.00 52.09 83 HIS A CA 1
ATOM 654 C C . HIS A 1 83 ? 3.596 -14.298 -18.294 1.00 52.09 83 HIS A C 1
ATOM 656 O O . HIS A 1 83 ? 3.998 -13.270 -18.839 1.00 52.09 83 HIS A O 1
ATOM 662 N N . THR A 1 84 ? 4.380 -14.969 -17.447 1.00 51.16 84 THR A N 1
ATOM 663 C CA . THR A 1 84 ? 5.786 -14.608 -17.225 1.00 51.16 84 THR A CA 1
ATOM 664 C C . THR A 1 84 ? 6.621 -14.997 -18.447 1.00 51.16 84 THR A C 1
ATOM 666 O O . THR A 1 84 ? 7.279 -16.03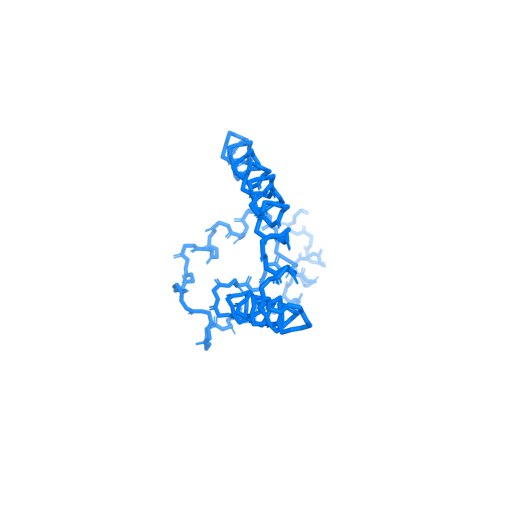8 -18.474 1.00 51.16 84 THR A O 1
ATOM 669 N N . LYS A 1 85 ? 6.643 -14.149 -19.479 1.00 50.34 85 LYS A N 1
ATOM 670 C CA . LYS A 1 85 ? 7.706 -14.203 -20.486 1.00 50.34 85 LYS A CA 1
ATOM 671 C C . LYS A 1 85 ? 8.980 -13.697 -19.796 1.00 50.34 85 LYS A C 1
ATOM 673 O O . LYS A 1 85 ? 9.253 -12.497 -19.773 1.00 50.34 85 LYS A O 1
ATOM 678 N N . LYS A 1 86 ? 9.724 -14.605 -19.148 1.00 46.62 86 LYS A N 1
ATOM 679 C CA . LYS A 1 86 ? 11.075 -14.314 -18.648 1.00 46.62 86 LYS A CA 1
ATOM 680 C C . LYS A 1 86 ? 11.909 -13.879 -19.851 1.00 46.62 86 LYS A C 1
ATOM 682 O O . LYS A 1 86 ? 12.237 -14.714 -20.690 1.00 46.62 86 LYS A O 1
ATOM 687 N N . LEU A 1 87 ? 12.221 -12.587 -19.960 1.00 53.94 87 LEU A N 1
ATOM 688 C CA . LEU A 1 87 ? 13.270 -12.166 -20.881 1.00 53.94 87 LEU A CA 1
ATOM 689 C C . LEU A 1 87 ? 14.585 -12.703 -20.321 1.00 53.94 87 LEU A C 1
ATOM 691 O O . LEU A 1 87 ? 14.916 -12.496 -19.153 1.00 53.94 87 LEU A O 1
ATOM 695 N N . LYS A 1 88 ? 15.275 -13.473 -21.155 1.00 46.91 88 LYS A N 1
ATOM 696 C CA . LYS A 1 88 ? 16.481 -14.217 -20.827 1.00 46.91 88 LYS A CA 1
ATOM 697 C C . LYS A 1 88 ? 17.601 -13.195 -20.621 1.00 46.91 88 LYS A C 1
ATOM 699 O O . LYS A 1 88 ? 18.129 -12.646 -21.582 1.00 46.91 88 LYS A O 1
ATOM 704 N N . SER A 1 89 ? 17.961 -12.923 -19.368 1.00 55.09 89 SER A N 1
ATOM 705 C CA . SER A 1 89 ? 19.075 -12.032 -18.996 1.00 55.09 89 SER A CA 1
ATOM 706 C C . SER A 1 89 ? 20.384 -12.362 -19.735 1.00 55.09 89 SER A C 1
ATOM 708 O O . SER A 1 89 ? 21.194 -11.473 -19.970 1.00 55.09 89 SER A O 1
ATOM 710 N N . THR A 1 90 ? 20.538 -13.610 -20.184 1.00 55.44 90 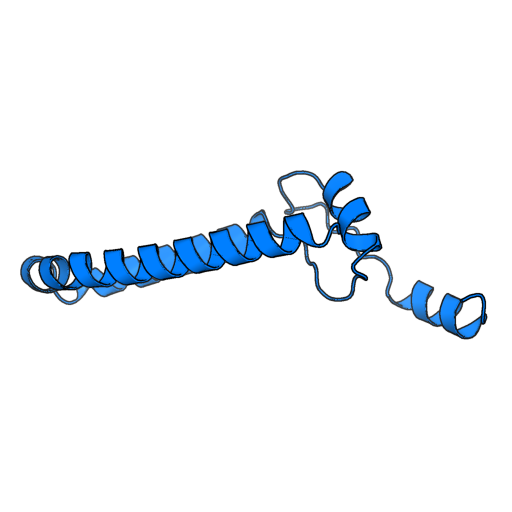THR A N 1
ATOM 711 C CA . THR A 1 90 ? 21.653 -14.123 -20.992 1.00 55.44 90 THR A CA 1
ATOM 712 C C . THR A 1 90 ? 21.799 -13.460 -22.373 1.00 55.44 90 THR A C 1
ATOM 714 O O . THR A 1 90 ? 22.915 -13.308 -22.853 1.00 55.44 90 THR A O 1
ATOM 717 N N . GLU A 1 91 ? 20.713 -13.017 -23.020 1.00 61.88 91 GLU A N 1
ATOM 718 C CA . GLU A 1 91 ? 20.789 -12.389 -24.357 1.00 61.88 91 GLU A CA 1
ATOM 719 C C . GLU A 1 91 ? 21.314 -10.942 -24.285 1.00 61.88 91 GLU A C 1
ATOM 721 O O . GLU A 1 91 ? 21.920 -10.444 -25.233 1.00 61.88 91 GLU A O 1
ATOM 726 N N . ARG A 1 92 ? 21.144 -10.281 -23.130 1.00 55.50 92 ARG A N 1
ATOM 727 C CA . ARG A 1 92 ? 21.634 -8.918 -22.873 1.00 55.50 92 ARG A CA 1
ATOM 728 C C . ARG A 1 92 ? 23.146 -8.884 -22.657 1.00 55.50 92 ARG A C 1
ATOM 730 O O . ARG A 1 92 ? 23.808 -7.977 -23.153 1.00 55.50 92 ARG A O 1
ATOM 737 N N . GLU A 1 93 ? 23.689 -9.881 -21.957 1.00 63.97 93 GLU A N 1
ATOM 738 C CA . GLU A 1 93 ? 25.138 -10.038 -21.763 1.00 63.97 93 GLU A CA 1
ATOM 739 C C . GLU A 1 93 ? 25.843 -10.319 -23.097 1.00 63.97 93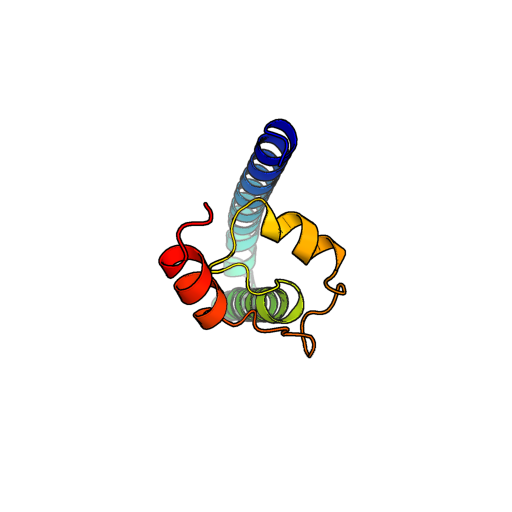 GLU A C 1
ATOM 741 O O . GLU A 1 93 ? 26.890 -9.736 -23.368 1.00 63.97 93 GLU A O 1
ATOM 746 N N . GLU A 1 94 ? 25.228 -11.110 -23.984 1.00 65.38 94 GLU A N 1
ATOM 747 C CA . GLU A 1 94 ? 25.746 -11.335 -25.338 1.00 65.38 94 GLU A CA 1
ATOM 748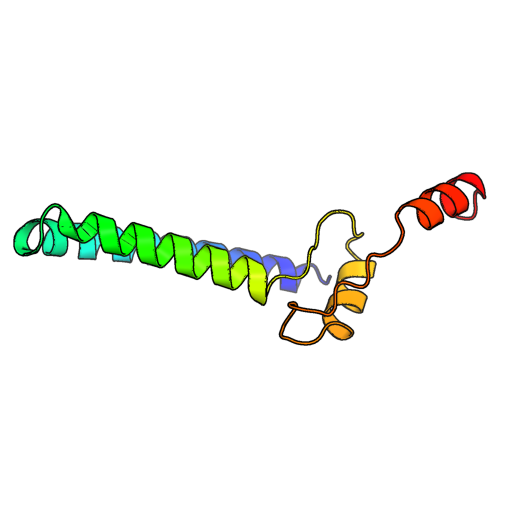 C C . GLU A 1 94 ? 25.678 -10.098 -26.242 1.00 65.38 94 GLU A C 1
ATOM 750 O O . GLU A 1 94 ? 26.546 -9.925 -27.096 1.00 65.38 94 GLU A O 1
ATOM 755 N N . GLN A 1 95 ? 24.657 -9.247 -26.107 1.00 62.72 95 GLN A N 1
ATOM 756 C CA . GLN A 1 95 ? 24.549 -8.021 -26.907 1.00 62.72 95 GLN A CA 1
ATOM 757 C C . GLN A 1 95 ? 25.501 -6.923 -26.416 1.00 62.72 95 GLN A C 1
ATOM 759 O O . GLN A 1 95 ? 26.096 -6.227 -27.238 1.00 62.72 95 GLN A O 1
ATOM 764 N N . LEU A 1 96 ? 25.726 -6.829 -25.101 1.00 63.84 96 LEU A N 1
ATOM 765 C CA . LEU A 1 96 ? 26.734 -5.943 -24.514 1.00 63.84 96 LEU A CA 1
ATOM 766 C C . LEU A 1 96 ? 28.155 -6.421 -24.862 1.00 63.84 96 LEU A C 1
ATOM 768 O O . LEU A 1 96 ? 28.992 -5.615 -25.259 1.00 63.84 96 LEU A O 1
ATOM 772 N N . ALA A 1 97 ? 28.404 -7.737 -24.841 1.00 66.62 97 ALA A N 1
ATOM 773 C CA . ALA A 1 97 ? 29.663 -8.330 -25.304 1.00 66.62 97 ALA A CA 1
ATOM 774 C C . ALA A 1 97 ? 29.915 -8.138 -26.814 1.00 66.62 97 ALA A C 1
ATOM 776 O O . ALA A 1 97 ? 31.066 -8.157 -27.248 1.00 66.62 97 ALA A O 1
ATOM 777 N N . ARG A 1 98 ? 28.860 -7.936 -27.618 1.00 71.62 98 ARG A N 1
ATOM 778 C CA . ARG A 1 98 ? 28.953 -7.657 -29.062 1.00 71.62 98 ARG A CA 1
ATOM 779 C C . ARG A 1 98 ? 29.124 -6.174 -29.414 1.00 71.62 98 ARG A C 1
ATOM 781 O O . ARG A 1 98 ? 29.326 -5.879 -30.588 1.00 71.62 98 ARG A O 1
ATOM 788 N N . GLY A 1 99 ? 29.089 -5.261 -28.439 1.00 56.22 99 GLY A N 1
ATOM 789 C CA . GLY A 1 99 ? 29.438 -3.847 -28.640 1.00 56.22 99 GLY A CA 1
ATOM 790 C C . GLY A 1 99 ? 28.542 -3.089 -29.629 1.00 56.22 99 GLY A C 1
ATOM 791 O O . GLY A 1 99 ? 29.039 -2.247 -30.369 1.00 56.22 99 GLY A O 1
ATOM 792 N N . ILE A 1 100 ? 27.242 -3.408 -29.682 1.00 61.94 100 ILE A N 1
ATOM 793 C CA . ILE A 1 100 ? 26.260 -2.772 -30.592 1.00 61.94 100 ILE A CA 1
ATOM 794 C C . ILE A 1 100 ? 25.387 -1.728 -29.853 1.00 61.94 100 ILE A C 1
ATOM 796 O O . ILE A 1 100 ? 24.292 -1.392 -30.298 1.00 61.94 100 ILE A O 1
ATOM 800 N N . LEU A 1 101 ? 25.859 -1.219 -28.713 1.00 45.72 101 LEU A N 1
ATOM 801 C CA . LEU A 1 101 ? 25.271 -0.108 -27.957 1.00 45.72 101 LEU A CA 1
ATOM 802 C C . LEU A 1 101 ? 26.364 0.892 -27.587 1.00 45.72 101 LEU A C 1
ATOM 804 O O . LEU A 1 101 ? 27.419 0.426 -27.100 1.00 45.72 101 LEU A O 1
#

Foldseek 3Di:
DPVVVVVVVVVVVVVVVVVVVVVCVVVVVVCCVPPNPCVVVVVVVVVVVVVVCCVFAPDPPPPDDPVVVVVCVVPDDRTNVPPPPPPDPVVVVVVVVVVPD

InterPro domains:
  IPR005828 Major facilitator, sugar transporter-like [PF00083] (1-72)
  IPR020846 Major facilitator superfamily domain [PS50850] (1-62)
  IPR036259 MFS transporter superfamily [G3DSA:1.20.1250.20] (1-76)
  IPR036259 MFS transporter superfamily [SSF103473] (1-70)
  IPR050360 Major Facilitator Superfamily Sugar Transporters [PTHR48022] (1-86)